Protein 3ABN (pdb70)

Sequence (73 aa):
PPGPPGPPGPPGDGPPGPPGPPGPPGPGPPGPPGPPGDGPPGPPGPPGPPPPGPPGPPGDGPPGPPGPPGPPG

Solvent-accessible surface area: 4616 Å² total

Secondary structure (DSSP, 8-state):
-PPPP-PPPPP--PPPPPP-PPPPP-/-PPP-PPPPP--PPP-PPPPPPP-/---PPPPP--PPPPPP-PPPPP-

Structure (mmCIF, N/CA/C/O backbone):
data_3ABN
#
_entry.id   3ABN
#
_cell.length_a   31.590
_cell.length_b   21.706
_cell.length_c   39.151
_cell.angle_alpha   90.00
_cell.angle_beta   100.17
_cell.angle_gamma   90.00
#
_symmetry.space_group_name_H-M   'P 1 21 1'
#
loop_
_entity.id
_entity.type
_entity.pdbx_description
1 polymer 'collagen-like peptide'
2 water water
#
loop_
_atom_site.group_PDB
_atom_site.id
_atom_site.type_symbol
_atom_site.label_atom_id
_atom_site.label_alt_id
_atom_site.label_comp_id
_atom_site.label_asym_id
_atom_site.label_entity_id
_atom_site.label_seq_id
_atom_site.pdbx_PDB_ins_code
_atom_site.Cartn_x
_atom_site.Cartn_y
_atom_site.Cartn_z
_atom_site.occupancy
_atom_site.B_iso_or_equiv
_atom_site.auth_seq_id
_atom_site.auth_comp_id
_atom_site.auth_asym_id
_atom_site.auth_atom_id
_atom_site.pdbx_PDB_model_num
ATOM 1 N N . PRO A 1 1 ? 3.333 -7.507 -36.413 0.50 23.65 1 PRO A N 1
ATOM 2 C CA . PRO A 1 1 ? 3.504 -7.296 -34.963 0.50 22.55 1 PRO A CA 1
ATOM 3 C C . PRO A 1 1 ? 3.413 -5.836 -34.535 0.50 26.52 1 PRO A C 1
ATOM 4 O O . PRO A 1 1 ? 3.507 -4.930 -35.336 0.50 22.74 1 PRO A O 1
ATOM 8 N N . PRO A 1 2 ? 3.271 -5.595 -33.228 1.00 29.38 2 PRO A N 1
ATOM 9 C CA . PRO A 1 2 ? 3.263 -4.233 -32.719 1.00 27.56 2 PRO A CA 1
ATOM 10 C C . PRO A 1 2 ? 4.599 -3.504 -32.839 1.00 24.62 2 PRO A C 1
ATOM 11 O O . PRO A 1 2 ? 5.590 -4.143 -33.137 1.00 35.31 2 PRO A O 1
ATOM 15 N N . GLY A 1 3 ? 4.624 -2.217 -32.540 1.00 23.53 3 GLY A N 1
ATOM 16 C CA . GLY A 1 3 ? 5.786 -1.475 -32.115 1.00 17.86 3 GLY A CA 1
ATOM 17 C C . GLY A 1 3 ? 6.405 -2.205 -30.954 1.00 14.01 3 GLY A C 1
ATOM 18 O O . GLY A 1 3 ? 5.743 -3.018 -30.346 1.00 14.50 3 GLY A O 1
ATOM 19 N N . PRO A 1 4 ? 7.658 -1.806 -30.689 1.00 12.51 4 PRO A N 1
ATOM 20 C CA . PRO A 1 4 ? 8.262 -2.485 -29.544 1.00 11.42 4 PRO A CA 1
ATOM 21 C C . PRO A 1 4 ? 7.604 -2.061 -28.252 1.00 8.06 4 PRO A C 1
ATOM 22 O O . PRO A 1 4 ? 7.046 -0.961 -28.186 1.00 7.81 4 PRO A O 1
ATOM 26 N N . PRO A 1 5 ? 7.754 -2.868 -27.205 1.00 7.21 5 PRO A N 1
ATOM 27 C CA . PRO A 1 5 ? 7.371 -2.397 -25.879 1.00 6.65 5 PRO A CA 1
ATOM 28 C C . PRO A 1 5 ? 8.152 -1.129 -25.539 1.00 6.18 5 PRO A C 1
ATOM 29 O O . PRO A 1 5 ? 9.263 -0.919 -26.044 1.00 6.86 5 PRO A O 1
ATOM 33 N N . GLY A 1 6 ? 7.577 -0.322 -24.660 1.00 5.39 6 GLY A N 1
ATOM 34 C CA . GLY A 1 6 ? 8.315 0.794 -24.087 1.00 5.64 6 GLY A CA 1
ATOM 35 C C . GLY A 1 6 ? 9.442 0.360 -23.188 1.00 5.58 6 GLY A C 1
ATOM 36 O O . GLY A 1 6 ? 9.639 -0.828 -22.951 1.00 6.16 6 GLY A O 1
ATOM 37 N N . PRO A 1 7 ? 10.191 1.346 -22.694 1.00 5.83 7 PRO A N 1
ATOM 38 C CA . PRO A 1 7 ? 11.275 1.021 -21.782 1.00 6.74 7 PRO A CA 1
ATOM 39 C C . PRO A 1 7 ? 10.765 0.476 -20.472 1.00 5.42 7 PRO A C 1
ATOM 40 O O . PRO A 1 7 ? 9.608 0.720 -20.075 1.00 5.84 7 PRO A O 1
ATOM 44 N N . PRO A 1 8 ? 11.611 -0.213 -19.739 1.00 6.27 8 PRO A N 1
ATOM 45 C CA . PRO A 1 8 ? 11.253 -0.623 -18.371 1.00 6.37 8 PRO A CA 1
ATOM 46 C C . PRO A 1 8 ? 10.903 0.590 -17.533 1.00 6.28 8 PRO A C 1
ATOM 47 O O . PRO A 1 8 ? 11.515 1.655 -17.691 1.00 7.29 8 PRO A O 1
ATOM 51 N N . GLY A 1 9 ? 9.944 0.431 -16.632 1.00 6.45 9 GLY A N 1
ATOM 52 C CA . GLY A 1 9 ? 9.586 1.481 -15.713 1.00 6.11 9 GLY A CA 1
ATOM 53 C C . GLY A 1 9 ? 10.693 1.745 -14.719 1.00 5.30 9 GLY A C 1
ATOM 54 O O . GLY A 1 9 ? 11.637 0.961 -14.558 1.00 6.07 9 GLY A O 1
ATOM 55 N N . PRO A 1 10 ? 10.582 2.850 -13.988 1.00 6.31 10 PRO A N 1
ATOM 56 C CA . PRO A 1 10 ? 11.590 3.211 -12.987 1.00 6.13 10 PRO A CA 1
ATOM 57 C C . PRO A 1 10 ? 11.435 2.356 -11.736 1.00 5.41 10 PRO A C 1
ATOM 58 O O . PRO A 1 10 ? 10.420 1.722 -11.502 1.00 5.28 10 PRO A O 1
ATOM 62 N N . PRO A 1 11 ? 12.446 2.355 -10.872 1.00 6.45 11 PRO A N 1
ATOM 63 C CA . PRO A 1 11 ? 12.286 1.744 -9.579 1.00 6.76 11 PRO A CA 1
ATOM 64 C C . PRO A 1 11 ? 11.122 2.366 -8.836 1.00 6.45 11 PRO A C 1
ATOM 65 O O . PRO A 1 11 ? 10.738 3.526 -8.994 1.00 9.13 11 PRO A O 1
ATOM 69 N N . GLY A 1 12 ? 10.510 1.571 -7.960 1.00 6.43 12 GLY A N 1
ATOM 70 C CA . GLY A 1 12 ? 9.425 2.026 -7.120 1.00 9.49 12 GLY A CA 1
ATOM 71 C C . GLY A 1 12 ? 9.844 2.932 -5.997 1.00 10.41 12 GLY A C 1
ATOM 72 O O . GLY A 1 12 ? 11.008 3.320 -5.859 1.00 10.49 12 GLY A O 1
ATOM 81 N N . ASP A 1 14 ? 10.637 4.168 -2.082 1.00 10.42 14 ASP A N 1
ATOM 82 C CA . ASP A 1 14 ? 11.358 3.619 -0.956 1.00 9.26 14 ASP A CA 1
ATOM 83 C C . ASP A 1 14 ? 10.485 2.664 -0.177 1.00 7.94 14 ASP A C 1
ATOM 84 O O . ASP A 1 14 ? 9.289 2.872 -0.026 1.00 9.82 14 ASP A O 1
ATOM 89 N N . GLY A 1 15 ? 11.093 1.622 0.363 1.00 7.26 15 GLY A N 1
ATOM 90 C CA . GLY A 1 15 ? 10.419 0.740 1.285 1.00 7.96 15 GLY A CA 1
ATOM 91 C C . GLY A 1 15 ? 10.052 1.447 2.568 1.00 7.68 15 GLY A C 1
ATOM 92 O O . GLY A 1 15 ? 10.438 2.582 2.854 1.00 7.94 15 GLY A O 1
ATOM 93 N N . PRO A 1 16 ? 9.296 0.734 3.400 1.00 9.18 16 PRO A N 1
ATOM 94 C CA . PRO A 1 16 ? 8.864 1.232 4.689 1.00 10.25 16 PRO A CA 1
ATOM 95 C C . PRO A 1 16 ? 9.989 1.245 5.710 1.00 7.75 16 PRO A C 1
ATOM 96 O O . PRO A 1 16 ? 10.954 0.481 5.579 1.00 8.04 16 PRO A O 1
ATOM 100 N N . PRO A 1 17 ? 9.862 2.039 6.738 1.00 8.82 17 PRO A N 1
ATOM 101 C CA . PRO A 1 17 ? 10.865 2.009 7.798 1.00 8.32 17 PRO A CA 1
ATOM 102 C C . PRO A 1 17 ? 10.944 0.661 8.461 1.00 8.00 17 PRO A C 1
ATOM 103 O O . PRO A 1 17 ? 9.999 -0.109 8.613 1.00 9.49 17 PRO A O 1
ATOM 107 N N . GLY A 1 18 ? 12.154 0.335 8.927 1.00 7.02 18 GLY A N 1
ATOM 108 C CA . GLY A 1 18 ? 12.433 -0.858 9.703 1.00 6.83 18 GLY A CA 1
ATOM 109 C C . GLY A 1 18 ? 11.830 -0.779 11.123 1.00 6.08 18 GLY A C 1
ATOM 110 O O . GLY A 1 18 ? 11.315 0.243 11.542 1.00 6.12 18 GLY A O 1
ATOM 111 N N . PRO A 1 19 ? 11.919 -1.891 11.843 1.00 5.88 19 PRO A N 1
ATOM 112 C CA . PRO A 1 19 ? 11.404 -1.947 13.200 1.00 5.50 19 PRO A CA 1
ATOM 113 C C . PRO A 1 19 ? 12.346 -1.265 14.181 1.00 4.84 19 PRO A C 1
ATOM 114 O O . PRO A 1 19 ? 13.520 -1.012 13.886 1.00 4.97 19 PRO A O 1
ATOM 118 N N . PRO A 1 20 ? 11.871 -1.004 15.408 1.00 5.74 20 PRO A N 1
ATOM 119 C CA . PRO A 1 20 ? 12.789 -0.499 16.453 1.00 5.43 20 PRO A CA 1
ATOM 120 C C . PRO A 1 20 ? 13.943 -1.483 16.665 1.00 5.09 20 PRO A C 1
ATOM 121 O O . PRO A 1 20 ? 13.807 -2.690 16.508 1.00 5.56 20 PRO A O 1
ATOM 125 N N . GLY A 1 21 ? 15.065 -0.913 17.062 1.00 5.15 21 GLY A N 1
ATOM 126 C CA . GLY A 1 21 ? 16.188 -1.715 17.489 1.00 5.02 21 GLY A CA 1
ATOM 127 C C . GLY A 1 21 ? 15.923 -2.460 18.776 1.00 4.67 21 GLY A C 1
ATOM 128 O O . GLY A 1 21 ? 14.867 -2.285 19.401 1.00 4.95 21 GLY A O 1
ATOM 129 N N . PRO A 1 22 ? 16.889 -3.278 19.180 1.00 5.24 22 PRO A N 1
ATOM 130 C CA . PRO A 1 22 ? 16.734 -4.028 20.428 1.00 5.00 22 PRO A CA 1
ATOM 131 C C . PRO A 1 22 ? 16.749 -3.067 21.613 1.00 4.95 22 PRO A C 1
ATOM 132 O O . PRO A 1 22 ? 17.347 -1.989 21.549 1.00 5.49 22 PRO A O 1
ATOM 136 N N . PRO A 1 23 ? 16.105 -3.428 22.717 1.00 4.93 23 PRO A N 1
ATOM 137 C CA . PRO A 1 23 ? 16.233 -2.611 23.921 1.00 5.15 23 PRO A CA 1
ATOM 138 C C . PRO A 1 23 ? 17.696 -2.559 24.386 1.00 4.96 23 PRO A C 1
ATOM 139 O O . PRO A 1 23 ? 18.475 -3.485 24.185 1.00 5.33 23 PRO A O 1
ATOM 143 N N . GLY A 1 24 ? 18.026 -1.448 25.027 1.00 5.24 24 GLY A N 1
ATOM 144 C CA . GLY A 1 24 ? 19.302 -1.379 25.691 1.00 5.42 24 GLY A CA 1
ATOM 145 C C . GLY A 1 24 ? 19.379 -2.308 26.881 1.00 4.91 24 GLY A C 1
ATOM 146 O O . GLY A 1 24 ? 18.378 -2.847 27.357 1.00 5.88 24 GLY A O 1
ATOM 147 N N . PRO A 1 25 ? 20.574 -2.507 27.402 1.00 6.26 25 PRO A N 1
ATOM 148 C CA . PRO A 1 25 ? 20.777 -3.391 28.562 1.00 6.92 25 PRO A CA 1
ATOM 149 C C . PRO A 1 25 ? 20.297 -2.716 29.825 1.00 7.73 25 PRO A C 1
ATOM 150 O O . PRO A 1 25 ? 20.134 -1.493 29.931 1.00 7.00 25 PRO A O 1
ATOM 154 N N . PRO A 1 26 ? 20.099 -3.483 30.896 1.00 12.86 26 PRO A N 1
ATOM 155 C CA . PRO A 1 26 ? 19.718 -2.897 32.176 1.00 13.44 26 PRO A CA 1
ATOM 156 C C . PRO A 1 26 ? 20.865 -2.005 32.647 1.00 15.78 26 PRO A C 1
ATOM 157 O O . PRO A 1 26 ? 22.047 -2.129 32.399 1.00 23.02 26 PRO A O 1
ATOM 161 N N . GLY A 1 27 ? 20.506 -1.017 33.436 1.00 17.73 27 GLY A N 1
ATOM 162 C CA . GLY A 1 27 ? 21.526 -0.297 34.122 1.00 32.38 27 GLY A CA 1
ATOM 163 C C . GLY A 1 27 ? 21.865 -0.967 35.465 1.00 47.00 27 GLY A C 1
ATOM 164 O O . GLY A 1 27 ? 22.263 -0.171 36.324 1.00 61.51 27 GLY A O 1
ATOM 166 N N . PRO B 1 2 ? 0.933 1.224 -31.899 1.00 26.93 2 PRO B N 1
ATOM 167 C CA . PRO B 1 2 ? 1.968 1.384 -30.848 1.00 17.07 2 PRO B CA 1
ATOM 168 C C . PRO B 1 2 ? 2.163 0.110 -30.051 1.00 13.40 2 PRO B C 1
ATOM 169 O O . PRO B 1 2 ? 1.239 -0.660 -29.818 1.00 14.47 2 PRO B O 1
ATOM 173 N N . GLY B 1 3 ? 3.408 -0.079 -29.610 1.00 10.92 3 GLY B N 1
ATOM 174 C CA . GLY B 1 3 ? 3.698 -1.185 -28.732 1.00 9.75 3 GLY B CA 1
ATOM 175 C C . GLY B 1 3 ? 3.072 -1.046 -27.376 1.00 7.42 3 GLY B C 1
ATOM 176 O O . GLY B 1 3 ? 2.531 -0.003 -27.016 1.00 9.02 3 GLY B O 1
ATOM 177 N N . PRO B 1 4 ? 3.186 -2.116 -26.593 1.00 6.87 4 PRO B N 1
ATOM 178 C CA . PRO B 1 4 ? 2.630 -2.115 -25.255 1.00 6.78 4 PRO B CA 1
ATOM 179 C C . PRO B 1 4 ? 3.535 -1.381 -24.282 1.00 5.71 4 PRO B C 1
ATOM 180 O O . PRO B 1 4 ? 4.690 -1.1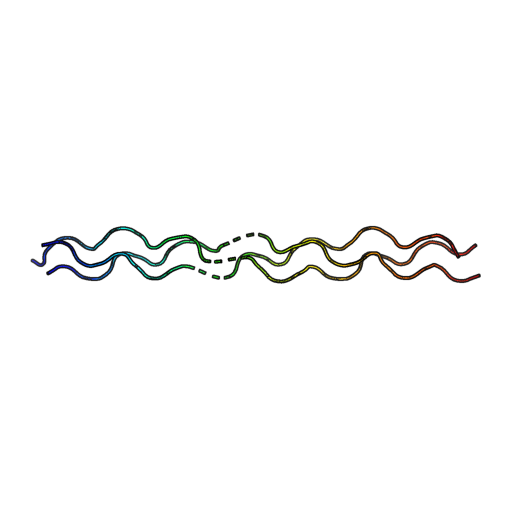12 -24.586 1.00 5.82 4 PRO B O 1
ATOM 184 N N . PRO B 1 5 ? 3.039 -1.077 -23.092 1.00 6.36 5 PRO B N 1
ATOM 185 C CA . PRO B 1 5 ? 3.925 -0.565 -22.044 1.00 6.36 5 PRO B CA 1
ATOM 186 C C . PRO B 1 5 ? 5.102 -1.517 -21.815 1.00 5.77 5 PRO B C 1
ATOM 187 O O . PRO B 1 5 ? 4.960 -2.727 -21.974 1.00 6.11 5 PRO B O 1
ATOM 191 N N . GLY B 1 6 ? 6.231 -0.924 -21.436 1.00 5.80 6 GLY B N 1
ATOM 192 C CA . GLY B 1 6 ? 7.366 -1.720 -21.007 1.00 5.49 6 GLY B CA 1
ATOM 193 C C . GLY B 1 6 ? 7.081 -2.508 -19.741 1.00 5.00 6 GLY B C 1
ATOM 194 O O . GLY B 1 6 ? 6.021 -2.329 -19.089 1.00 5.42 6 GLY B O 1
ATOM 195 N N . PRO B 1 7 ? 8.047 -3.326 -19.316 1.00 5.00 7 PRO B N 1
ATOM 196 C CA . PRO B 1 7 ? 7.878 -4.072 -18.082 1.00 5.02 7 PRO B CA 1
ATOM 197 C C . PRO B 1 7 ? 7.891 -3.120 -16.886 1.00 4.63 7 PRO B C 1
ATOM 198 O O . PRO B 1 7 ? 8.474 -2.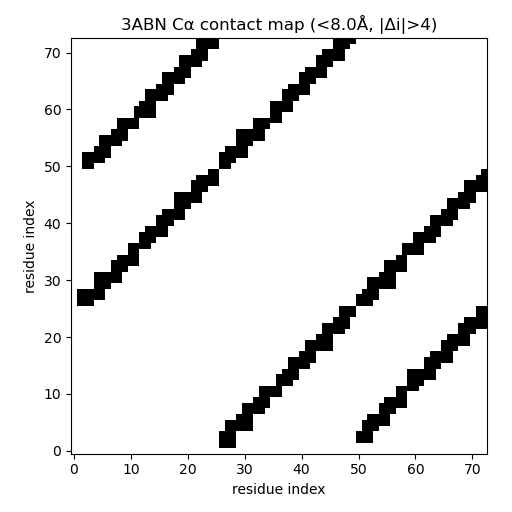036 -16.928 1.00 5.21 7 PRO B O 1
ATOM 202 N N . PRO B 1 8 ? 7.256 -3.511 -15.785 1.00 5.02 8 PRO B N 1
ATOM 203 C CA . PRO B 1 8 ? 7.340 -2.718 -14.568 1.00 5.58 8 PRO B CA 1
ATOM 204 C C . PRO B 1 8 ? 8.811 -2.608 -14.123 1.00 4.99 8 PRO B C 1
ATOM 205 O O . PRO B 1 8 ? 9.637 -3.501 -14.348 1.00 5.71 8 PRO B O 1
ATOM 209 N N . GLY B 1 9 ? 9.098 -1.512 -13.437 1.00 5.31 9 GLY B N 1
ATOM 210 C CA . GLY B 1 9 ? 10.383 -1.360 -12.854 1.00 5.64 9 GLY B CA 1
ATOM 211 C C . GLY B 1 9 ? 10.589 -2.287 -11.654 1.00 5.33 9 GLY B C 1
ATOM 212 O O . GLY B 1 9 ? 9.676 -2.966 -11.175 1.00 6.70 9 GLY B O 1
ATOM 213 N N . PRO B 1 10 ? 11.803 -2.297 -11.148 1.00 6.54 10 PRO B N 1
ATOM 214 C CA . PRO B 1 10 ? 12.136 -3.104 -9.972 1.00 7.23 10 PRO B CA 1
ATOM 215 C C . PRO B 1 10 ? 11.673 -2.372 -8.717 1.00 7.30 10 PRO B C 1
ATOM 216 O O . PRO B 1 10 ? 11.259 -1.218 -8.731 1.00 6.03 10 PRO B O 1
ATOM 220 N N . PRO B 1 11 ? 11.782 -3.064 -7.571 1.00 8.50 11 PRO B N 1
ATOM 221 C CA . PRO B 1 11 ? 11.444 -2.403 -6.324 1.00 7.71 11 PRO B CA 1
ATOM 222 C C . PRO B 1 11 ? 12.361 -1.208 -6.062 1.00 7.94 11 PRO B C 1
ATOM 223 O O . PRO B 1 11 ? 13.505 -1.106 -6.531 1.00 9.64 11 PRO B O 1
ATOM 227 N N . GLY B 1 12 ? 11.813 -0.287 -5.285 1.00 7.30 12 GLY B N 1
ATOM 228 C CA . GLY B 1 12 ? 12.577 0.867 -4.865 1.00 7.36 12 GLY B CA 1
ATOM 229 C C . GLY B 1 12 ? 13.684 0.604 -3.873 1.00 7.41 12 GLY B C 1
ATOM 230 O O . GLY B 1 12 ? 13.938 -0.522 -3.489 1.00 8.22 12 GLY B O 1
ATOM 239 N N . ASP B 1 14 ? 15.734 0.341 -0.327 1.00 7.34 14 ASP B N 1
ATOM 240 C CA . ASP B 1 14 ? 15.401 -0.062 1.030 1.00 7.69 14 ASP B CA 1
ATOM 241 C C . ASP B 1 14 ? 14.812 1.085 1.810 1.00 6.70 14 ASP B C 1
ATOM 242 O O . ASP B 1 14 ? 15.224 2.260 1.653 1.00 7.37 14 ASP B O 1
ATOM 247 N N . GLY B 1 15 ? 13.897 0.777 2.700 1.00 6.94 15 GLY B N 1
ATOM 248 C CA . GLY B 1 15 ? 13.362 1.780 3.577 1.00 6.89 15 GLY B CA 1
ATOM 249 C C . GLY B 1 15 ? 14.335 2.297 4.590 1.00 6.76 15 GLY B C 1
ATOM 250 O O . GLY B 1 15 ? 15.424 1.762 4.736 1.00 7.91 15 GLY B O 1
ATOM 251 N N . PRO B 1 16 ? 13.980 3.368 5.302 1.00 7.57 16 PRO B N 1
ATOM 252 C CA . PRO B 1 16 ? 14.827 3.905 6.339 1.00 8.83 16 PRO B CA 1
ATOM 253 C C . PRO B 1 16 ? 14.974 2.914 7.506 1.00 7.70 16 PRO B C 1
ATOM 254 O O . PRO B 1 16 ? 14.139 2.054 7.698 1.00 6.77 16 PRO B O 1
ATOM 258 N N . PRO B 1 17 ? 16.005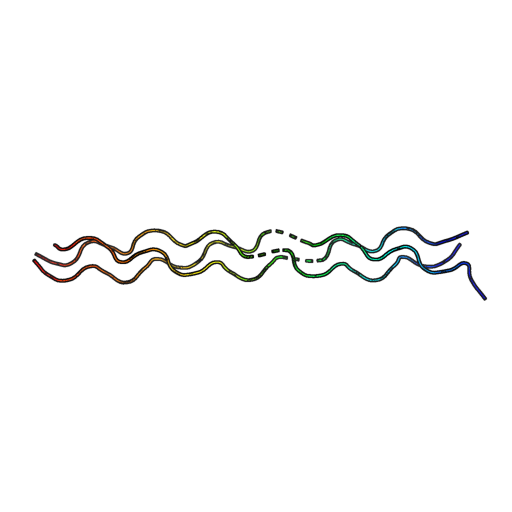 3.063 8.289 1.00 7.53 17 PRO B N 1
ATOM 259 C CA . PRO B 1 17 ? 16.107 2.245 9.510 1.00 6.73 17 PRO B CA 1
ATOM 260 C C . PRO B 1 17 ? 14.969 2.589 10.464 1.00 6.43 17 PRO B C 1
ATOM 261 O O . PRO B 1 17 ? 14.412 3.686 10.451 1.00 7.24 17 PRO B O 1
ATOM 265 N N . GLY B 1 18 ? 14.661 1.615 11.307 1.00 5.89 18 GLY B N 1
ATOM 266 C CA . GLY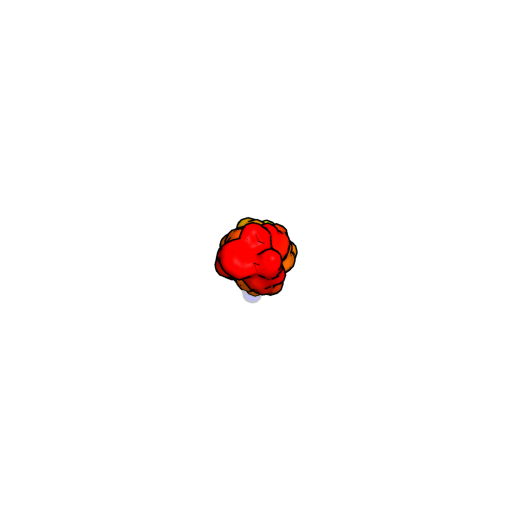 B 1 18 ? 13.759 1.865 12.393 1.00 5.68 18 GLY B CA 1
ATOM 267 C C . GLY B 1 18 ? 14.390 2.801 13.416 1.00 5.26 18 GLY B C 1
ATOM 268 O O . GLY B 1 18 ? 15.565 3.197 13.357 1.00 5.70 18 GLY B O 1
ATOM 269 N N . PRO B 1 19 ? 13.562 3.170 14.402 1.00 5.57 19 PRO B N 1
ATOM 270 C CA . PRO B 1 19 ? 14.034 4.002 15.490 1.00 5.34 19 PRO B CA 1
ATOM 271 C C . PRO B 1 19 ? 14.956 3.226 16.442 1.00 5.10 19 PRO B C 1
ATOM 272 O O . PRO B 1 19 ? 14.911 1.978 16.469 1.00 5.00 19 PRO B O 1
ATOM 276 N N . PRO B 1 20 ? 15.744 3.923 17.243 1.00 4.87 20 PRO B N 1
ATOM 277 C CA . PRO B 1 20 ? 16.446 3.258 18.329 1.00 4.98 20 PRO B CA 1
ATOM 278 C C . PRO B 1 20 ? 15.465 2.434 19.172 1.00 4.86 20 PRO B C 1
ATOM 279 O O . PRO B 1 20 ? 14.315 2.824 19.386 1.00 5.38 20 PRO B O 1
ATOM 283 N N . GLY B 1 21 ? 15.983 1.324 19.706 1.00 5.07 21 GLY B N 1
ATOM 284 C CA . GLY B 1 21 ? 15.205 0.535 20.667 1.00 5.12 21 GLY B CA 1
ATOM 285 C C . GLY B 1 21 ? 14.963 1.340 21.957 1.00 4.71 21 GLY B C 1
ATOM 286 O O . GLY B 1 21 ? 15.564 2.386 22.187 1.00 4.99 21 GLY B O 1
ATOM 287 N N . PRO B 1 22 ? 14.073 0.816 22.803 1.00 4.90 22 PRO B N 1
ATOM 288 C CA . PRO B 1 22 ? 13.817 1.460 24.093 1.00 5.37 22 PRO B CA 1
ATOM 289 C C . PRO B 1 22 ? 15.039 1.448 24.999 1.00 4.73 22 PRO B C 1
ATOM 290 O O . PRO B 1 22 ? 15.895 0.547 24.907 1.00 5.22 22 PRO B O 1
ATOM 294 N N . PRO B 1 23 ? 15.116 2.394 25.938 1.00 5.13 23 PRO B N 1
ATOM 295 C CA . PRO B 1 23 ? 16.086 2.284 27.005 1.00 5.51 23 PRO B CA 1
ATOM 296 C C . PRO B 1 23 ? 15.884 0.965 27.756 1.00 5.33 23 PRO B C 1
ATOM 297 O O . PRO B 1 23 ? 14.753 0.469 27.941 1.00 6.19 23 PRO B O 1
ATOM 301 N N . GLY B 1 24 ? 16.993 0.419 28.267 1.00 5.95 24 GLY B N 1
ATOM 302 C CA . GLY B 1 24 ? 16.911 -0.724 29.146 1.00 6.24 24 GLY B CA 1
ATOM 303 C C . GLY B 1 24 ? 16.271 -0.372 30.481 1.00 7.07 24 GLY B C 1
ATOM 304 O O . GLY B 1 24 ? 16.068 0.776 30.794 1.00 8.44 24 GLY B O 1
ATOM 305 N N . PRO B 1 25 ? 15.994 -1.385 31.278 1.00 9.00 25 PRO B N 1
ATOM 306 C CA . PRO B 1 25 ? 15.425 -1.144 32.610 1.00 12.15 25 PRO B CA 1
ATOM 307 C C . PRO B 1 25 ? 16.458 -0.524 33.516 1.00 10.87 25 PRO B C 1
ATOM 308 O O . PRO B 1 25 ? 17.655 -0.629 33.310 1.00 11.94 25 PRO B O 1
ATOM 312 N N . PRO B 1 26 ? 15.999 0.153 34.549 1.00 17.88 26 PRO B N 1
ATOM 313 C CA . PRO B 1 26 ? 16.923 0.499 35.625 1.00 25.00 26 PRO B CA 1
ATOM 314 C C . PRO B 1 26 ? 17.202 -0.702 36.528 1.00 31.64 26 PRO B C 1
ATOM 315 O O . PRO B 1 26 ? 18.132 -1.477 36.325 1.00 46.08 26 PRO B O 1
ATOM 319 N N . PRO C 1 4 ? 5.480 2.594 -33.505 1.00 37.50 4 PRO C N 1
ATOM 320 C CA . PRO C 1 4 ? 6.071 3.414 -32.415 1.00 31.07 4 PRO C CA 1
ATOM 321 C C . PRO C 1 4 ? 6.122 2.606 -31.136 1.00 19.64 4 PRO C C 1
ATOM 322 O O . PRO C 1 4 ? 5.260 1.736 -30.911 1.00 14.56 4 PRO C O 1
ATOM 326 N N . PRO C 1 5 ? 7.107 2.884 -30.319 1.00 12.34 5 PRO C N 1
ATOM 327 C CA . PRO C 1 5 ? 7.178 2.122 -29.070 1.00 9.39 5 PRO C CA 1
ATOM 328 C C . PRO C 1 5 ? 5.984 2.431 -28.137 1.00 8.67 5 PRO C C 1
ATOM 329 O O . PRO C 1 5 ? 5.380 3.491 -28.202 1.00 9.90 5 PRO C O 1
ATOM 333 N N . GLY C 1 6 ? 5.754 1.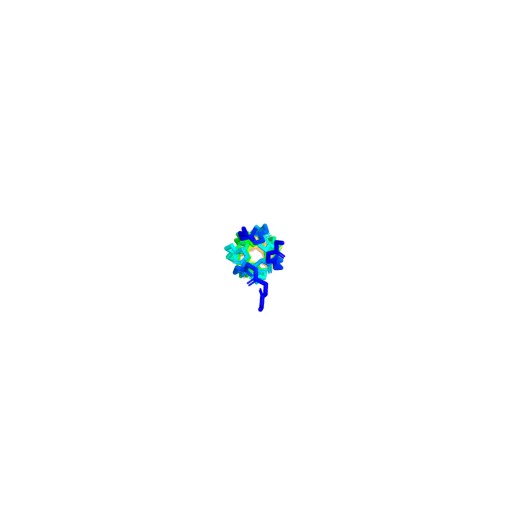505 -27.258 1.00 7.43 6 GLY C N 1
ATOM 334 C CA . GLY C 1 6 ? 4.862 1.763 -26.175 1.00 7.14 6 GLY C CA 1
ATOM 335 C C . GLY C 1 6 ? 5.488 2.709 -25.161 1.00 6.67 6 GLY C C 1
ATOM 336 O O . GLY C 1 6 ? 6.650 3.130 -25.238 1.00 7.26 6 GLY C O 1
ATOM 337 N N . PRO C 1 7 ? 4.676 3.080 -24.162 1.00 6.73 7 PRO C N 1
ATOM 338 C CA . PRO C 1 7 ? 5.148 3.953 -23.090 1.00 6.17 7 PRO C CA 1
ATOM 339 C C . PRO C 1 7 ? 6.050 3.176 -22.134 1.00 5.02 7 PRO C C 1
ATOM 340 O O . PRO C 1 7 ? 6.038 1.932 -22.090 1.00 5.79 7 PRO C O 1
ATOM 344 N N . PRO C 1 8 ? 6.803 3.885 -21.306 1.00 5.44 8 PRO C N 1
ATOM 345 C CA . PRO C 1 8 ? 7.507 3.248 -20.206 1.00 5.93 8 PRO C CA 1
ATOM 346 C C . PRO C 1 8 ? 6.555 2.415 -19.384 1.00 5.05 8 PRO C C 1
ATOM 347 O O . PRO C 1 8 ? 5.381 2.761 -19.175 1.00 5.68 8 PRO C O 1
ATOM 351 N N . GLY C 1 9 ? 7.078 1.306 -18.830 1.00 5.24 9 GLY C N 1
ATOM 352 C CA . GLY C 1 9 ? 6.328 0.527 -17.857 1.00 4.88 9 GLY C CA 1
ATOM 353 C C . GLY C 1 9 ? 6.070 1.316 -16.599 1.00 5.02 9 GLY C C 1
ATOM 354 O O . GLY C 1 9 ? 6.656 2.375 -16.355 1.00 5.39 9 GLY C O 1
ATOM 355 N N . PRO C 1 10 ? 5.215 0.775 -15.737 1.00 4.99 10 PRO C N 1
ATOM 356 C CA . PRO C 1 10 ? 4.923 1.422 -14.451 1.00 5.11 10 PRO C CA 1
ATOM 357 C C . PRO C 1 10 ? 6.129 1.408 -13.519 1.00 4.78 10 PRO C C 1
ATOM 358 O O . PRO C 1 10 ? 7.007 0.524 -13.595 1.00 5.22 10 PRO C O 1
ATOM 362 N N . PRO C 1 11 ? 6.166 2.347 -12.576 1.00 4.93 11 PRO C N 1
ATOM 363 C CA . PRO C 1 11 ? 7.136 2.218 -11.475 1.00 5.39 11 PRO C CA 1
ATOM 364 C C . PRO C 1 11 ? 6.971 0.872 -10.784 1.00 5.42 11 PRO C C 1
ATOM 365 O O . PRO C 1 11 ? 5.862 0.328 -10.675 1.00 5.93 11 PRO C O 1
ATOM 369 N N . GLY C 1 12 ? 8.072 0.364 -10.278 1.00 5.64 12 GLY C N 1
ATOM 370 C CA . GLY C 1 12 ? 8.051 -0.871 -9.539 1.00 5.91 12 GLY C CA 1
ATOM 371 C C . GLY C 1 12 ? 7.403 -0.784 -8.182 1.00 7.26 12 GLY C C 1
ATOM 372 O O . GLY C 1 12 ? 6.940 0.298 -7.762 1.00 9.03 12 GLY C O 1
ATOM 389 N N . ASP C 1 14 ? 7.193 -0.964 -3.970 1.00 12.42 14 ASP C N 1
ATOM 390 C CA . ASP C 1 14 ? 7.957 -0.378 -2.874 1.00 12.22 14 ASP C CA 1
ATOM 391 C C . ASP C 1 14 ? 9.156 -1.294 -2.583 1.00 11.07 14 ASP C C 1
ATOM 392 O O . ASP C 1 14 ? 9.111 -2.517 -2.759 1.00 11.41 14 ASP C O 1
ATOM 397 N N . GLY C 1 15 ? 10.244 -0.684 -2.138 1.00 9.63 15 GLY C N 1
ATOM 398 C CA . GLY C 1 15 ? 11.466 -1.346 -1.758 1.00 7.98 15 GLY C CA 1
ATOM 399 C C . GLY C 1 15 ? 11.293 -2.238 -0.545 1.00 8.27 15 GLY C C 1
ATOM 400 O O . GLY C 1 15 ? 10.258 -2.217 0.128 1.00 9.34 15 GLY C O 1
ATOM 401 N N . PRO C 1 16 ? 12.331 -2.992 -0.194 1.00 8.55 16 PRO C N 1
ATOM 402 C CA . PRO C 1 16 ? 12.353 -3.790 1.036 1.00 9.50 16 PRO C CA 1
ATOM 403 C C . PRO C 1 16 ? 12.164 -2.888 2.238 1.00 8.53 16 PRO C C 1
ATOM 404 O O . PRO C 1 16 ? 12.582 -1.714 2.231 1.00 7.60 16 PRO C O 1
ATOM 408 N N . PRO C 1 17 ? 11.722 -3.428 3.367 1.00 11.30 17 PRO C N 1
ATOM 409 C CA . PRO C 1 17 ? 11.725 -2.664 4.629 1.00 11.32 17 PRO C CA 1
ATOM 410 C C . PRO C 1 17 ? 13.146 -2.357 5.021 1.00 10.40 17 PRO C C 1
ATOM 411 O O . PRO C 1 17 ? 14.063 -3.121 4.705 1.00 12.58 17 PRO C O 1
ATOM 415 N N . GLY C 1 18 ? 13.315 -1.252 5.722 1.00 9.70 18 GLY C N 1
ATOM 416 C CA . GLY C 1 18 ? 14.625 -0.896 6.249 1.00 10.32 18 GLY C CA 1
ATOM 417 C C . GLY C 1 18 ? 15.032 -1.817 7.360 1.00 8.10 18 GLY C C 1
ATOM 418 O O . GLY C 1 18 ? 14.281 -2.620 7.870 1.00 7.06 18 GLY C O 1
ATOM 419 N N . PRO C 1 19 ? 16.293 -1.655 7.740 1.00 8.04 19 PRO C N 1
ATOM 420 C CA . PRO C 1 19 ? 16.826 -2.461 8.799 1.00 7.70 19 PRO C CA 1
ATOM 421 C C . PRO C 1 19 ? 16.296 -1.992 10.164 1.00 5.68 19 PRO C C 1
ATOM 422 O O . PRO C 1 19 ? 15.779 -0.890 10.300 1.00 6.12 19 PRO C O 1
ATOM 426 N N . PRO C 1 20 ? 16.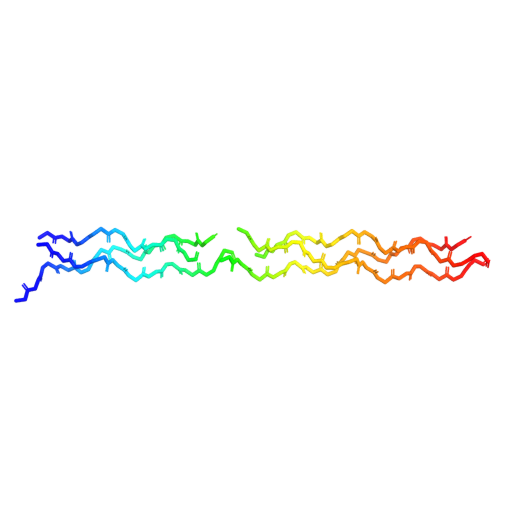465 -2.815 11.229 1.00 6.00 20 PRO C N 1
ATOM 427 C CA . PRO C 1 20 ? 16.134 -2.326 12.588 1.00 5.37 20 PRO C CA 1
ATOM 428 C C . PRO C 1 20 ? 16.971 -1.100 12.921 1.00 4.93 20 PRO C C 1
ATOM 429 O O . PRO C 1 20 ? 18.074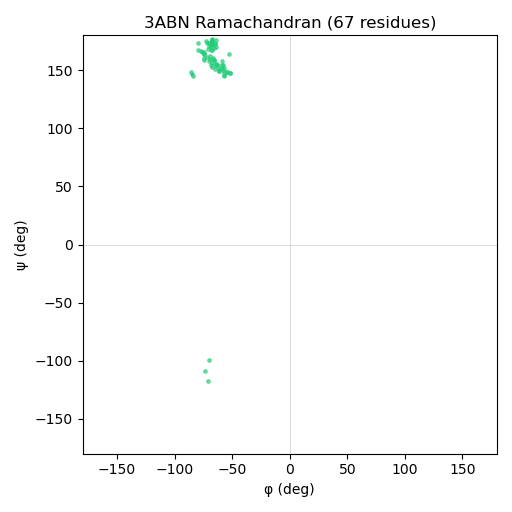 -0.882 12.395 1.00 5.25 20 PRO C O 1
ATOM 433 N N . GLY C 1 21 ? 16.405 -0.301 13.818 1.00 4.78 21 GLY C N 1
ATOM 434 C CA . GLY C 1 21 ? 17.171 0.784 14.392 1.00 4.73 21 GLY C CA 1
ATOM 435 C C . GLY C 1 21 ? 18.307 0.304 15.295 1.00 4.90 21 GLY C C 1
ATOM 436 O O . GLY C 1 21 ? 18.486 -0.893 15.507 1.00 5.66 21 GLY C O 1
ATOM 437 N N . PRO C 1 22 ? 19.078 1.268 15.780 1.00 5.25 22 PRO C N 1
ATOM 438 C CA . PRO C 1 22 ? 20.178 0.921 16.667 1.00 6.34 22 PRO C CA 1
ATOM 439 C C . PRO C 1 22 ? 19.649 0.421 17.996 1.00 5.22 22 PRO C C 1
ATOM 440 O O . PRO C 1 22 ? 18.492 0.690 18.397 1.00 5.56 22 PRO C O 1
ATOM 444 N N . PRO C 1 23 ? 20.492 -0.277 18.773 1.00 6.38 23 PRO C N 1
ATOM 445 C CA . PRO C 1 23 ? 20.129 -0.648 20.130 1.00 6.71 23 PRO C CA 1
ATOM 446 C C . PRO C 1 23 ? 19.784 0.609 20.935 1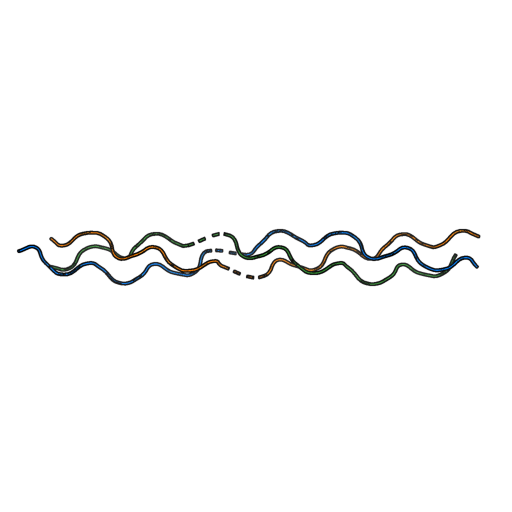.00 6.58 23 PRO C C 1
ATOM 447 O O . PRO C 1 23 ? 20.418 1.646 20.774 1.00 6.87 23 PRO C O 1
ATOM 451 N N . GLY C 1 24 ? 18.826 0.456 21.851 1.00 6.29 24 GLY C N 1
ATOM 452 C CA . GLY C 1 24 ? 18.488 1.518 22.778 1.00 5.79 24 GLY C CA 1
ATOM 453 C C . GLY C 1 24 ? 19.586 1.718 23.798 1.00 5.72 24 GLY C C 1
ATOM 454 O O . GLY C 1 24 ? 20.483 0.925 23.962 1.00 6.43 24 GLY C O 1
ATOM 455 N N . PRO C 1 25 ? 19.469 2.837 24.541 1.00 6.08 25 PRO C N 1
ATOM 456 C CA . PRO C 1 25 ? 20.516 3.153 25.549 1.00 6.31 25 PRO C CA 1
ATOM 457 C C . PRO C 1 25 ? 20.393 2.258 26.756 1.00 5.58 25 PRO C C 1
ATOM 458 O O . PRO C 1 25 ? 19.330 1.711 27.053 1.00 5.73 25 PRO C O 1
ATOM 462 N N . PRO C 1 26 ? 21.445 2.147 27.538 1.00 7.70 26 PRO C N 1
ATOM 463 C CA . PRO C 1 26 ? 21.344 1.442 28.814 1.00 8.40 26 PRO C CA 1
ATOM 464 C C . PRO C 1 26 ? 20.347 2.122 29.741 1.00 10.44 26 PRO C C 1
ATOM 465 O O . PRO C 1 26 ? 20.184 3.335 29.682 1.00 13.78 26 PRO C O 1
ATOM 469 N N . GLY C 1 27 ? 19.710 1.345 30.590 1.00 10.17 27 GLY C N 1
ATOM 470 C CA . GLY C 1 27 ? 18.872 1.980 31.605 1.00 14.55 27 GLY C CA 1
ATOM 471 C C . GLY C 1 27 ? 19.648 2.704 32.694 1.00 23.76 27 GLY C C 1
ATOM 472 O O . GLY C 1 27 ? 18.967 3.245 33.617 1.00 34.23 27 GLY C O 1
#

B-factor: mean 12.8, std 9.36, range [4.63, 61.51]

Radius of gyration: 21.33 Å; Cα contacts (8 Å, |Δi|>4): 272; chains: 3; bounding box: 20×11×71 Å

Foldseek 3Di:
DDDDDDDDDDDDDDDDDDDDDDDDDD/DDDDDDDDDDDDDDDDDDDDDDDD/DDDDDDDDDDDDDDDDDDDDDDD